Protein AF-A0A8F2JB34-F1 (afdb_monomer)

Radius of gyration: 12.07 Å; Cα contacts (8 Å, |Δi|>4): 86; chains: 1; bounding box: 23×40×28 Å

Foldseek 3Di:
DDDPPPQFPLNVLCVQQVDPDSLCCQDPPNVVVSLVVLVPDDLPPHAQVSLQVNQCSNVVDGDDDPGSVRSSVVSNVVSVVD

Mean predicted aligned error: 5.0 Å

Sequence (82 aa):
MEDGEKRGLLEYLHQEVGCGYLSDLRYRPWSQECHRVIARIKPGAYTLVDWSEAYCCLLGHRESFADVQQARERILQDMAAG

Solvent-accessible surface area (backbone atoms only — not comparable to full-atom values): 4882 Å² total; per-residue (Å²): 134,82,73,89,69,77,72,44,57,52,53,50,47,35,66,74,64,63,58,96,47,72,74,46,43,43,38,84,71,40,30,60,50,44,46,58,52,56,72,70,53,58,51,85,78,50,54,55,63,38,45,41,52,36,38,26,54,46,70,72,50,85,69,89,63,95,44,38,58,59,36,53,52,50,47,49,53,58,63,70,75,109

Structure (mmCIF, N/CA/C/O backbone):
data_AF-A0A8F2JB34-F1
#
_entry.id   AF-A0A8F2JB34-F1
#
loop_
_atom_site.group_PDB
_atom_site.id
_atom_site.type_symbol
_atom_site.label_atom_id
_atom_site.label_alt_id
_atom_site.label_comp_id
_atom_site.label_asym_id
_atom_site.label_entity_id
_atom_site.label_seq_id
_atom_site.pdbx_PDB_ins_code
_atom_site.Cartn_x
_atom_site.Cartn_y
_atom_site.Cartn_z
_atom_site.occupancy
_atom_site.B_iso_or_equiv
_atom_site.auth_seq_id
_atom_site.auth_comp_id
_atom_site.auth_asym_id
_atom_site.auth_atom_id
_atom_site.pdbx_PDB_model_num
ATOM 1 N N . MET A 1 1 ? -3.686 -30.617 4.074 1.00 38.94 1 MET A N 1
ATOM 2 C CA . MET A 1 1 ? -4.618 -29.591 3.568 1.00 38.94 1 MET A CA 1
ATOM 3 C C . MET A 1 1 ? -4.398 -28.426 4.490 1.00 38.94 1 MET A C 1
ATOM 5 O O . MET A 1 1 ? -4.941 -28.428 5.583 1.00 38.94 1 MET A O 1
ATOM 9 N N . GLU A 1 2 ? -3.419 -27.605 4.136 1.00 41.56 2 GLU A N 1
ATOM 10 C CA . GLU A 1 2 ? -2.964 -26.515 4.990 1.00 41.56 2 GLU A CA 1
ATOM 11 C C . GLU A 1 2 ? -4.036 -25.428 4.990 1.00 41.56 2 GLU A C 1
ATOM 13 O O . GLU A 1 2 ? -4.685 -25.172 3.972 1.00 41.56 2 GLU A O 1
ATOM 18 N N . ASP A 1 3 ? -4.297 -24.947 6.198 1.00 39.91 3 ASP A N 1
ATOM 19 C CA . ASP A 1 3 ? -5.274 -23.961 6.612 1.00 39.91 3 ASP A CA 1
ATOM 20 C C . ASP A 1 3 ? -5.447 -22.830 5.598 1.00 39.91 3 ASP A C 1
ATOM 22 O O . ASP A 1 3 ? -4.505 -22.426 4.926 1.00 39.91 3 ASP A O 1
ATOM 26 N N . GLY A 1 4 ? -6.671 -22.307 5.493 1.00 38.41 4 GLY A N 1
ATOM 27 C CA . GLY A 1 4 ? -6.987 -21.147 4.666 1.00 38.41 4 GLY A CA 1
ATOM 28 C C . GLY A 1 4 ? -6.189 -19.920 5.102 1.00 38.41 4 GLY A C 1
ATOM 29 O O . GLY A 1 4 ? -6.704 -19.083 5.844 1.00 38.41 4 GLY A O 1
ATOM 30 N N . GLU A 1 5 ? -4.943 -19.830 4.638 1.00 44.19 5 GLU A N 1
ATOM 31 C CA . GLU A 1 5 ? -4.072 -18.677 4.768 1.00 44.19 5 GLU A CA 1
ATOM 32 C C . GLU A 1 5 ? -4.865 -17.484 4.258 1.00 44.19 5 GLU A C 1
ATOM 34 O O . GLU A 1 5 ? -5.321 -17.434 3.109 1.00 44.19 5 GLU A O 1
ATOM 39 N N . LYS A 1 6 ? -5.115 -16.535 5.160 1.00 51.97 6 LYS A N 1
ATOM 40 C CA . LYS A 1 6 ? -5.572 -15.209 4.776 1.00 51.97 6 LYS A CA 1
ATOM 41 C C . LYS A 1 6 ? -4.490 -14.658 3.857 1.00 51.97 6 LYS A C 1
ATOM 43 O O . LYS A 1 6 ? -3.506 -14.133 4.360 1.00 51.97 6 LYS A O 1
ATOM 48 N N . ARG A 1 7 ? -4.666 -14.834 2.545 1.00 66.62 7 ARG A N 1
ATOM 49 C CA . ARG A 1 7 ? -3.752 -14.314 1.529 1.00 66.62 7 ARG A CA 1
ATOM 50 C C . ARG A 1 7 ? -3.463 -12.860 1.862 1.00 66.62 7 ARG A C 1
ATOM 52 O O . ARG A 1 7 ? -4.400 -12.055 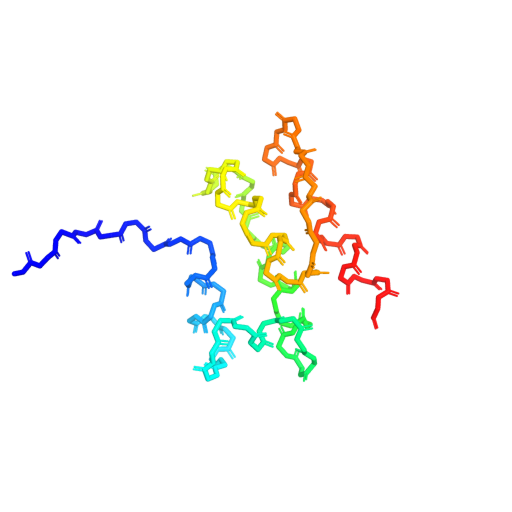1.902 1.00 66.62 7 ARG A O 1
ATOM 59 N N . GLY A 1 8 ? -2.203 -12.559 2.160 1.00 86.31 8 GLY A N 1
ATOM 60 C CA . GLY A 1 8 ? -1.786 -11.216 2.549 1.00 86.31 8 GLY A CA 1
ATOM 61 C C . GLY A 1 8 ? -2.060 -10.225 1.419 1.00 86.31 8 GLY A C 1
ATOM 62 O O . GLY A 1 8 ? -2.239 -10.613 0.259 1.00 86.31 8 GLY A O 1
ATOM 63 N N . LEU A 1 9 ? -2.068 -8.926 1.723 1.00 91.94 9 LEU A N 1
ATOM 64 C CA . LEU A 1 9 ? -2.270 -7.890 0.697 1.00 91.94 9 LEU A CA 1
ATOM 65 C C . LEU A 1 9 ? -1.296 -8.061 -0.483 1.00 91.94 9 LEU A C 1
ATOM 67 O O . LEU A 1 9 ? -1.682 -7.909 -1.639 1.00 91.94 9 LEU A O 1
ATOM 71 N N . LEU A 1 10 ? -0.047 -8.429 -0.197 1.00 91.88 10 LEU A N 1
ATOM 72 C CA . LEU A 1 10 ? 0.978 -8.667 -1.210 1.00 91.88 10 LEU A CA 1
ATOM 73 C C . LEU A 1 10 ? 0.663 -9.837 -2.141 1.00 91.88 10 LEU A C 1
ATOM 75 O O . LEU A 1 10 ? 0.850 -9.719 -3.350 1.00 91.88 10 LEU A O 1
ATOM 79 N N . GLU A 1 11 ? 0.155 -10.940 -1.602 1.00 91.31 11 GLU A N 1
ATOM 80 C CA . GLU A 1 11 ? -0.236 -12.096 -2.409 1.00 91.31 11 GLU A CA 1
ATOM 81 C C . GLU A 1 11 ? -1.442 -11.782 -3.287 1.00 91.31 11 GLU A C 1
ATOM 83 O O . GLU A 1 11 ? -1.477 -12.180 -4.450 1.00 91.31 11 GLU A O 1
ATOM 88 N N . TYR A 1 12 ? -2.406 -11.021 -2.757 1.00 92.44 12 TYR A N 1
ATOM 89 C CA . TYR A 1 12 ? -3.526 -10.528 -3.551 1.00 92.44 12 TYR A CA 1
ATOM 90 C C . TYR A 1 12 ? -3.037 -9.654 -4.711 1.00 92.44 12 TYR A C 1
ATOM 92 O O . TYR A 1 12 ? -3.403 -9.904 -5.855 1.00 92.44 12 TYR A O 1
ATOM 100 N N . LEU A 1 13 ? -2.156 -8.682 -4.450 1.00 92.38 13 LEU A N 1
ATOM 101 C CA . LEU A 1 13 ? -1.592 -7.833 -5.504 1.00 92.38 13 LEU A CA 1
ATOM 102 C C . LEU A 1 13 ? -0.840 -8.653 -6.555 1.00 92.38 13 LEU A C 1
ATOM 104 O O . LEU A 1 13 ? -1.053 -8.452 -7.747 1.00 92.38 13 LEU A O 1
ATOM 108 N N . HIS A 1 14 ? -0.010 -9.604 -6.129 1.00 92.38 14 HIS A N 1
ATOM 109 C CA . HIS A 1 14 ? 0.707 -10.511 -7.023 1.00 92.38 14 HIS A CA 1
ATOM 110 C C . HIS A 1 14 ? -0.222 -11.329 -7.913 1.00 92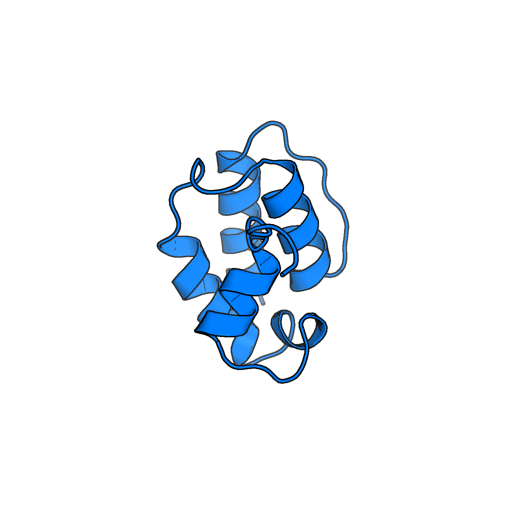.38 14 HIS A C 1
ATOM 112 O O . HIS A 1 14 ? 0.009 -11.415 -9.119 1.00 92.38 14 HIS A O 1
ATOM 118 N N . GLN A 1 15 ? -1.295 -11.872 -7.341 1.00 91.12 15 GLN A N 1
ATOM 119 C CA . GLN A 1 15 ? -2.284 -12.626 -8.096 1.00 91.12 15 GLN A CA 1
ATOM 120 C C . GLN A 1 15 ? -3.027 -11.743 -9.110 1.00 91.12 15 GLN A C 1
ATOM 122 O O . GLN A 1 15 ? -3.257 -12.181 -10.235 1.00 91.12 15 GLN A O 1
ATOM 127 N N . GLU A 1 16 ? -3.379 -10.511 -8.735 1.00 91.81 16 GLU A N 1
ATOM 128 C CA . GLU A 1 16 ? -4.119 -9.591 -9.607 1.00 91.81 16 GLU A CA 1
ATOM 129 C C . GLU A 1 16 ? -3.263 -9.059 -10.763 1.00 91.81 16 GLU A C 1
ATOM 131 O O . GLU A 1 16 ? -3.758 -8.927 -11.881 1.00 91.81 16 GLU A O 1
ATOM 136 N N . VAL A 1 17 ? -1.981 -8.757 -10.522 1.00 90.50 17 VAL A N 1
ATOM 137 C CA . VAL A 1 17 ? -1.088 -8.202 -11.557 1.00 90.50 17 VAL A CA 1
ATOM 138 C C . VAL A 1 17 ? -0.363 -9.268 -12.384 1.00 90.50 17 VAL A C 1
ATOM 140 O O . VAL A 1 17 ? 0.165 -8.953 -13.452 1.00 90.50 17 VAL A O 1
ATOM 143 N N . GLY A 1 18 ? -0.304 -10.512 -11.898 1.00 88.88 18 GLY A N 1
ATOM 144 C CA . GLY A 1 18 ? 0.296 -11.652 -12.596 1.00 88.88 18 GLY A CA 1
ATOM 145 C C . GLY A 1 18 ? 1.813 -11.561 -12.805 1.00 88.88 18 GLY A C 1
ATOM 146 O O . GLY A 1 18 ? 2.312 -12.027 -13.829 1.00 88.88 18 GLY A O 1
ATOM 147 N N . CYS A 1 19 ? 2.557 -10.926 -11.891 1.00 87.81 19 CYS A N 1
ATOM 148 C CA . CYS A 1 19 ? 4.024 -10.875 -11.968 1.00 87.81 19 CYS A CA 1
ATOM 149 C C . CYS A 1 19 ? 4.673 -12.211 -11.562 1.00 87.81 19 CYS A C 1
ATOM 151 O O . CYS A 1 19 ? 4.015 -13.076 -10.998 1.00 87.81 19 CYS A O 1
ATOM 153 N N . GLY A 1 20 ? 5.965 -12.401 -11.862 1.00 85.88 20 GLY A N 1
ATOM 154 C CA . GLY A 1 20 ? 6.673 -13.652 -11.556 1.00 85.88 20 GLY A CA 1
ATOM 155 C C . GLY A 1 20 ? 7.024 -13.798 -10.074 1.00 85.88 20 GLY A C 1
ATOM 156 O O . GLY A 1 20 ? 6.920 -14.888 -9.519 1.00 85.88 20 GLY A O 1
ATOM 157 N N . TYR A 1 21 ? 7.393 -12.691 -9.425 1.00 88.12 21 TYR A N 1
ATOM 158 C CA . TYR A 1 21 ? 7.767 -12.652 -8.012 1.00 88.12 21 TYR A CA 1
ATOM 159 C C . TYR A 1 21 ? 7.113 -11.472 -7.285 1.00 88.12 21 TYR A C 1
ATOM 161 O O . TYR A 1 21 ? 6.855 -10.429 -7.882 1.00 88.12 21 TYR A O 1
ATOM 169 N N . LEU A 1 22 ? 6.914 -11.582 -5.965 1.00 88.31 22 LEU A N 1
ATOM 170 C CA . LEU A 1 22 ? 6.415 -10.470 -5.133 1.00 88.31 22 LEU A CA 1
ATOM 171 C C . LEU A 1 22 ? 7.315 -9.230 -5.232 1.00 88.31 22 LEU A C 1
ATOM 173 O O . LEU A 1 22 ? 6.835 -8.104 -5.308 1.00 88.31 22 LEU A O 1
ATOM 177 N N . SER A 1 23 ? 8.629 -9.436 -5.314 1.00 87.75 23 SER A N 1
ATOM 178 C CA . SER A 1 23 ? 9.598 -8.355 -5.498 1.00 87.75 23 SER A CA 1
ATOM 179 C C . SER A 1 23 ? 9.427 -7.603 -6.819 1.00 87.75 23 SER A C 1
ATOM 181 O O . SER A 1 23 ? 9.902 -6.476 -6.909 1.00 87.75 23 SER A O 1
ATOM 183 N N . ASP A 1 24 ? 8.755 -8.178 -7.825 1.00 90.88 24 ASP A N 1
ATOM 184 C CA . ASP A 1 24 ? 8.504 -7.503 -9.103 1.00 90.88 24 ASP A CA 1
ATOM 185 C C . ASP A 1 24 ? 7.433 -6.412 -8.993 1.00 90.88 24 ASP A C 1
ATOM 187 O O . ASP A 1 24 ? 7.414 -5.488 -9.806 1.00 90.88 24 ASP A O 1
ATOM 191 N N . LEU A 1 25 ? 6.586 -6.459 -7.956 1.00 90.50 25 LEU A N 1
ATOM 192 C CA . LEU A 1 25 ? 5.493 -5.502 -7.736 1.00 90.50 25 LEU A CA 1
ATOM 193 C C . LEU A 1 25 ? 5.972 -4.046 -7.638 1.00 90.50 25 LEU A C 1
ATOM 195 O O . LEU A 1 25 ? 5.208 -3.120 -7.911 1.00 90.50 25 LEU A O 1
ATOM 199 N N . ARG A 1 26 ? 7.239 -3.838 -7.263 1.00 91.00 26 ARG A N 1
ATOM 200 C CA . ARG A 1 26 ? 7.871 -2.514 -7.184 1.00 91.00 26 ARG A CA 1
ATOM 201 C C . ARG A 1 26 ? 8.264 -1.934 -8.543 1.00 91.00 26 ARG A C 1
ATOM 203 O O . ARG A 1 26 ? 8.446 -0.725 -8.665 1.00 91.00 26 ARG A O 1
ATOM 210 N N . TYR A 1 27 ? 8.443 -2.775 -9.560 1.00 90.1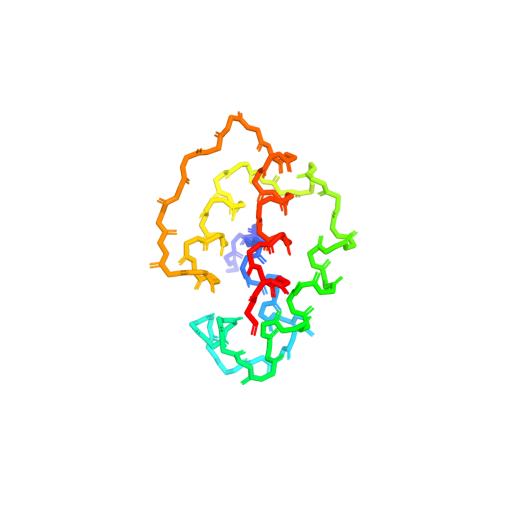2 27 TYR A N 1
ATOM 211 C CA . TYR A 1 27 ? 8.957 -2.362 -10.862 1.00 90.12 27 TYR A CA 1
ATOM 212 C C . TYR A 1 27 ? 7.818 -2.107 -11.851 1.00 90.12 27 TYR A C 1
ATOM 214 O O . TYR A 1 27 ? 6.726 -2.670 -11.760 1.00 90.12 27 TYR A O 1
ATOM 222 N N . ARG A 1 28 ? 8.072 -1.238 -12.835 1.00 86.75 28 ARG A N 1
ATOM 223 C CA . ARG A 1 28 ? 7.165 -1.069 -13.976 1.00 86.75 28 ARG A CA 1
ATOM 224 C C . ARG A 1 28 ? 7.206 -2.340 -14.846 1.00 86.75 28 ARG A C 1
ATOM 226 O O . ARG A 1 28 ? 8.290 -2.890 -15.029 1.00 86.75 28 ARG A O 1
ATOM 233 N N . PRO A 1 29 ? 6.072 -2.768 -15.428 1.00 90.06 29 PRO A N 1
ATOM 234 C CA . PRO A 1 29 ? 4.763 -2.103 -15.412 1.00 90.06 29 PRO A CA 1
ATOM 235 C C . PRO A 1 29 ? 3.895 -2.427 -14.184 1.00 90.06 29 PRO A C 1
ATOM 237 O O . PRO A 1 29 ? 2.919 -1.721 -13.942 1.00 90.06 29 PRO A O 1
ATOM 240 N N . TRP A 1 30 ? 4.243 -3.446 -13.396 1.00 92.69 30 TRP A N 1
ATOM 241 C CA . TRP A 1 30 ? 3.392 -3.975 -12.323 1.00 92.69 30 TRP A CA 1
ATOM 242 C C . TRP A 1 30 ? 3.065 -2.954 -11.240 1.00 92.69 30 TRP A C 1
ATOM 244 O O . TRP A 1 30 ? 1.931 -2.918 -10.778 1.00 92.69 30 TRP A O 1
ATOM 254 N N . SER A 1 31 ? 3.989 -2.051 -10.907 1.00 91.00 31 SER A N 1
ATOM 255 C CA . SER A 1 31 ? 3.725 -0.990 -9.929 1.00 91.00 31 SER A CA 1
ATOM 256 C C . SER A 1 31 ? 2.558 -0.070 -10.325 1.00 91.00 31 SER A C 1
ATOM 258 O O . SER A 1 31 ? 1.802 0.364 -9.456 1.00 91.00 31 SER A O 1
ATOM 260 N N . GLN A 1 32 ? 2.336 0.185 -11.625 1.00 91.00 32 GLN A N 1
ATOM 261 C CA . GLN A 1 32 ? 1.156 0.943 -12.085 1.00 91.00 32 GLN A CA 1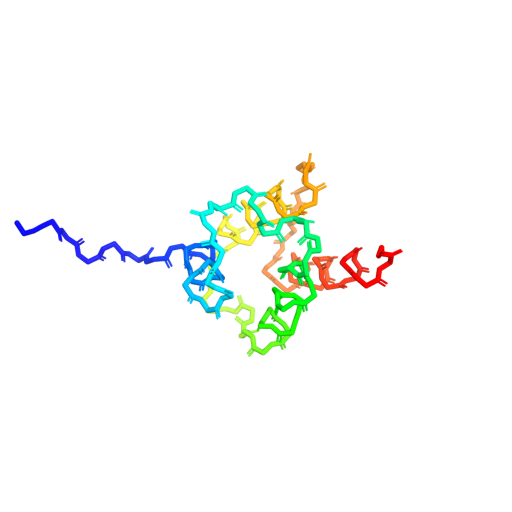
ATOM 262 C C . GLN A 1 32 ? -0.137 0.181 -11.826 1.00 91.00 32 GLN A C 1
ATOM 264 O O . GLN A 1 32 ? -1.137 0.771 -11.415 1.00 91.00 32 GLN A O 1
ATOM 269 N N . GLU A 1 33 ? -0.122 -1.124 -12.078 1.00 92.69 33 GLU A N 1
ATOM 270 C CA . GLU A 1 33 ? -1.302 -1.955 -11.897 1.00 92.69 33 GLU A CA 1
ATOM 271 C C . GLU A 1 33 ? -1.601 -2.150 -10.407 1.00 92.69 33 GLU A C 1
ATOM 273 O O . GLU A 1 33 ? -2.740 -1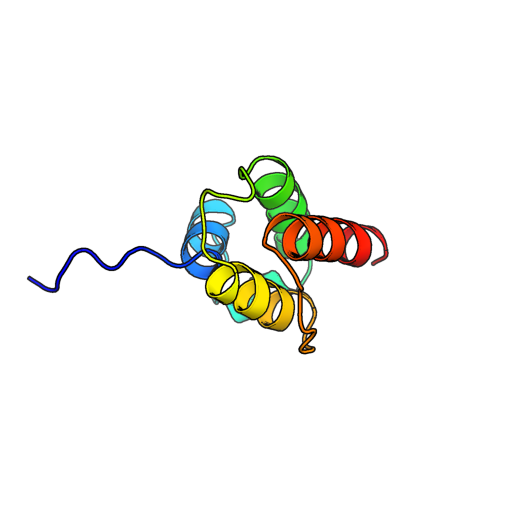.955 -9.986 1.00 92.69 33 GLU A O 1
ATOM 278 N N . CYS A 1 34 ? -0.571 -2.353 -9.580 1.00 93.12 34 CYS A N 1
ATOM 279 C CA . CYS A 1 34 ? -0.671 -2.326 -8.122 1.00 93.12 34 CYS A CA 1
ATOM 280 C C . CYS A 1 34 ? -1.341 -1.042 -7.626 1.00 93.12 34 CYS A C 1
ATOM 282 O O . CYS A 1 34 ? -2.291 -1.118 -6.853 1.00 93.12 34 CYS A O 1
ATOM 284 N N . HIS A 1 35 ? -0.920 0.134 -8.104 1.00 93.25 35 HIS A N 1
ATOM 285 C CA . HIS A 1 35 ? -1.547 1.402 -7.724 1.00 93.25 35 HIS A CA 1
ATOM 286 C C . HIS A 1 35 ? -3.058 1.414 -8.034 1.00 93.25 35 HIS A C 1
ATOM 288 O O . HIS A 1 35 ? -3.869 1.803 -7.190 1.00 93.25 35 HIS A O 1
ATOM 294 N N . ARG A 1 36 ? -3.471 0.934 -9.217 1.00 92.62 36 ARG A N 1
ATOM 295 C CA . ARG A 1 36 ? -4.897 0.843 -9.589 1.00 92.62 36 ARG A CA 1
ATOM 296 C C . ARG A 1 36 ? -5.668 -0.141 -8.714 1.00 92.62 36 ARG A C 1
ATOM 298 O O . ARG A 1 36 ? -6.797 0.159 -8.324 1.00 92.62 36 ARG A O 1
ATOM 305 N N . VAL A 1 37 ? -5.081 -1.295 -8.409 1.00 93.94 37 VAL A N 1
ATOM 306 C CA . VAL A 1 37 ? -5.699 -2.309 -7.547 1.00 93.94 37 VAL A CA 1
ATOM 307 C C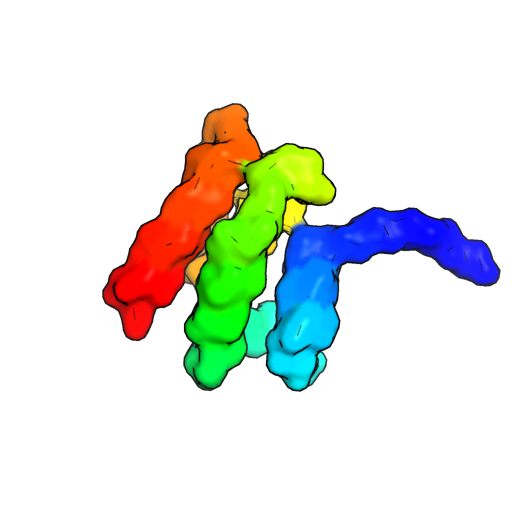 . VAL A 1 37 ? -5.856 -1.755 -6.128 1.00 93.94 37 VAL A C 1
ATOM 309 O O . VAL A 1 37 ? -6.970 -1.721 -5.608 1.00 93.94 37 VAL A O 1
ATOM 312 N N . ILE A 1 38 ? -4.795 -1.197 -5.541 1.00 94.06 38 ILE A N 1
ATOM 313 C CA . ILE A 1 38 ? -4.785 -0.603 -4.192 1.00 94.06 38 ILE A CA 1
ATOM 314 C C . ILE A 1 38 ? -5.806 0.531 -4.053 1.00 94.06 38 ILE A C 1
ATOM 316 O O . ILE A 1 38 ? -6.499 0.635 -3.034 1.00 94.06 38 ILE A O 1
ATOM 320 N N . ALA A 1 39 ? -5.972 1.350 -5.094 1.00 93.19 39 ALA A N 1
ATOM 321 C CA . ALA A 1 39 ? -6.974 2.410 -5.110 1.00 93.19 39 ALA A CA 1
ATOM 322 C C . ALA A 1 39 ? -8.407 1.868 -4.954 1.00 93.19 39 ALA A C 1
ATOM 324 O O . ALA A 1 39 ? -9.269 2.569 -4.423 1.00 93.19 39 ALA A O 1
ATO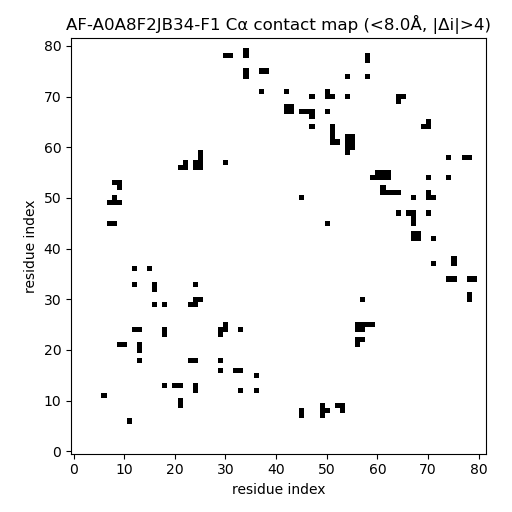M 325 N N . ARG A 1 40 ? -8.669 0.614 -5.342 1.00 93.81 40 ARG A N 1
ATOM 326 C CA . ARG A 1 40 ? -9.986 -0.040 -5.246 1.00 93.81 40 ARG A CA 1
ATOM 327 C C . ARG A 1 40 ? -10.179 -0.838 -3.954 1.00 93.81 40 ARG A C 1
ATOM 329 O O . ARG A 1 40 ? -11.321 -1.108 -3.581 1.00 93.81 40 ARG A O 1
ATOM 336 N N . ILE A 1 41 ? -9.099 -1.198 -3.264 1.00 92.94 41 ILE A N 1
ATOM 337 C CA . ILE A 1 41 ? -9.156 -1.929 -1.994 1.00 92.94 41 ILE A CA 1
ATOM 338 C C . ILE A 1 41 ? -9.703 -1.009 -0.895 1.00 92.94 41 ILE A C 1
ATOM 340 O O . ILE A 1 41 ? -9.276 0.137 -0.740 1.00 92.94 41 ILE A O 1
ATOM 344 N N . LYS A 1 42 ? -10.649 -1.515 -0.096 1.00 89.94 42 LYS A N 1
ATOM 345 C CA . LYS A 1 42 ? -11.118 -0.812 1.107 1.00 89.94 42 LYS A CA 1
ATOM 346 C C . LYS A 1 42 ? -10.022 -0.851 2.182 1.00 89.94 42 LYS A C 1
ATOM 348 O O . LYS A 1 42 ? -9.509 -1.938 2.432 1.00 89.94 42 LYS A O 1
ATOM 353 N N . PRO A 1 43 ? -9.718 0.256 2.888 1.00 85.81 43 PRO A N 1
ATOM 354 C CA . PRO A 1 43 ? -8.666 0.281 3.912 1.00 85.81 43 PRO A CA 1
ATOM 355 C C . PRO A 1 43 ? -8.779 -0.851 4.948 1.00 85.81 43 PRO A C 1
ATOM 357 O O . PRO A 1 43 ? -7.787 -1.491 5.270 1.00 85.81 43 PRO A O 1
ATOM 360 N N . GLY A 1 44 ? -9.999 -1.159 5.404 1.00 89.50 44 GLY A N 1
ATOM 361 C CA . GLY A 1 44 ? -10.263 -2.225 6.379 1.00 89.50 44 GLY A CA 1
ATOM 362 C C . GLY A 1 44 ? -10.344 -3.651 5.816 1.00 89.50 44 GLY A C 1
ATOM 363 O O . GLY A 1 44 ? -10.758 -4.546 6.544 1.00 89.50 44 GLY A O 1
ATOM 364 N N . ALA A 1 45 ? -10.021 -3.876 4.537 1.00 90.69 45 ALA A N 1
ATOM 365 C CA . ALA A 1 45 ? -9.980 -5.225 3.959 1.00 90.69 45 ALA A CA 1
ATOM 366 C C . ALA A 1 45 ? -8.764 -6.034 4.441 1.00 90.69 45 ALA A C 1
ATOM 368 O O . ALA A 1 45 ? -8.830 -7.258 4.507 1.00 90.69 45 ALA A O 1
ATOM 369 N N . TYR A 1 46 ? -7.685 -5.335 4.798 1.00 93.00 46 TYR A N 1
ATOM 370 C CA . TYR A 1 46 ? -6.430 -5.901 5.281 1.00 93.00 46 TYR A CA 1
ATOM 371 C C . TYR A 1 46 ? -6.001 -5.207 6.570 1.00 93.00 46 TYR A C 1
ATOM 373 O O . TYR A 1 46 ? -6.469 -4.108 6.887 1.00 93.00 46 TYR A O 1
ATOM 381 N N . THR A 1 47 ? -5.131 -5.858 7.337 1.00 93.19 47 THR A N 1
ATOM 382 C CA . THR A 1 47 ? -4.643 -5.301 8.599 1.00 93.19 47 THR A CA 1
ATOM 383 C C . THR A 1 47 ? -3.579 -4.233 8.359 1.00 93.19 47 THR A C 1
ATOM 385 O O . THR A 1 47 ? -2.981 -4.146 7.289 1.00 93.19 47 THR A O 1
ATOM 388 N N . LEU A 1 48 ? -3.300 -3.415 9.374 1.00 93.62 48 LEU A N 1
ATOM 389 C CA . LEU A 1 48 ? -2.218 -2.429 9.305 1.00 93.62 48 LEU A CA 1
ATOM 390 C C . LEU A 1 48 ? -0.850 -3.072 9.040 1.00 93.62 48 LEU A C 1
ATOM 392 O O . LEU A 1 48 ? -0.013 -2.474 8.365 1.00 93.62 48 LEU A O 1
ATOM 396 N N . VAL A 1 49 ? -0.642 -4.290 9.546 1.00 91.88 49 VAL A N 1
ATOM 397 C CA . VAL A 1 49 ? 0.573 -5.074 9.300 1.00 91.88 49 VAL A CA 1
ATOM 398 C C . VAL A 1 49 ? 0.695 -5.390 7.811 1.00 91.88 49 VAL A C 1
ATOM 400 O O . VAL A 1 49 ? 1.703 -5.024 7.215 1.00 91.88 49 VAL A O 1
ATOM 403 N N . ASP A 1 50 ? -0.363 -5.923 7.189 1.00 93.19 50 ASP A N 1
ATOM 404 C CA . ASP A 1 50 ? -0.387 -6.224 5.748 1.00 93.19 50 ASP A CA 1
ATOM 405 C C . ASP A 1 50 ? -0.073 -4.987 4.894 1.00 93.19 50 ASP A C 1
ATOM 407 O O . ASP A 1 50 ? 0.714 -5.046 3.949 1.00 93.19 50 ASP A O 1
ATOM 411 N N . TRP A 1 51 ? -0.680 -3.845 5.231 1.00 94.31 51 TRP A N 1
ATOM 412 C CA . TRP A 1 51 ? -0.432 -2.579 4.542 1.00 94.31 51 TRP A CA 1
ATOM 413 C C . TRP A 1 51 ? 1.014 -2.098 4.706 1.00 94.31 51 TRP A C 1
ATOM 415 O O . TRP A 1 51 ? 1.609 -1.604 3.748 1.00 94.31 51 TRP A O 1
ATOM 425 N N . SER A 1 52 ? 1.594 -2.264 5.894 1.00 92.94 52 SER A N 1
ATOM 426 C CA . SER A 1 52 ? 2.975 -1.855 6.176 1.00 92.94 52 SER A CA 1
ATOM 427 C C . SER A 1 52 ? 3.989 -2.744 5.451 1.00 92.94 52 SER A C 1
ATOM 429 O O . SER A 1 52 ? 4.988 -2.256 4.918 1.00 92.94 52 SER A O 1
ATOM 431 N N . GLU A 1 53 ? 3.726 -4.049 5.381 1.00 91.50 53 GLU A N 1
ATOM 432 C CA . GLU A 1 53 ? 4.532 -4.985 4.596 1.00 91.50 53 GLU A CA 1
ATOM 433 C C . GLU A 1 53 ? 4.425 -4.691 3.099 1.00 91.50 53 GLU A C 1
ATOM 435 O O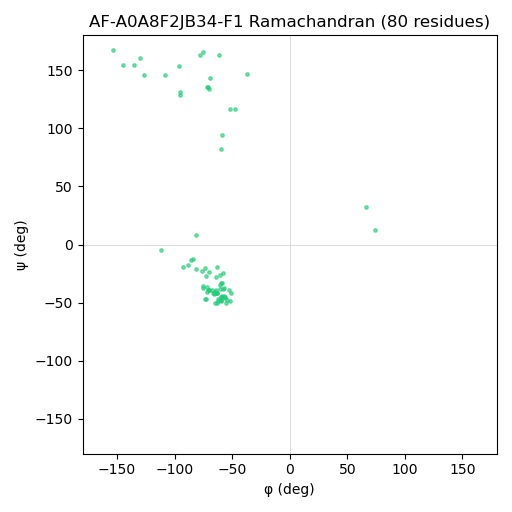 . GLU A 1 53 ? 5.447 -4.640 2.407 1.00 91.50 53 GLU A O 1
ATOM 440 N N . ALA A 1 54 ? 3.213 -4.410 2.608 1.00 92.31 54 ALA A N 1
ATOM 441 C CA . ALA A 1 54 ? 2.998 -4.019 1.222 1.00 92.31 54 ALA A CA 1
ATOM 442 C C . ALA A 1 54 ? 3.763 -2.742 0.863 1.00 92.31 54 ALA A C 1
ATOM 444 O O . ALA A 1 54 ? 4.458 -2.716 -0.151 1.00 92.31 54 ALA A O 1
ATOM 445 N N . TYR A 1 55 ? 3.714 -1.722 1.722 1.00 93.56 55 TYR A N 1
ATOM 446 C CA . TYR A 1 55 ? 4.503 -0.501 1.563 1.00 93.56 55 TYR A CA 1
ATOM 447 C C . TYR A 1 55 ? 6.002 -0.804 1.434 1.00 93.56 55 TYR A C 1
ATOM 449 O O . TYR A 1 55 ? 6.650 -0.381 0.474 1.00 93.56 55 TYR A O 1
ATOM 457 N N . CYS A 1 56 ? 6.542 -1.613 2.351 1.00 92.19 56 CYS A N 1
ATOM 458 C CA . CYS A 1 56 ? 7.954 -1.984 2.343 1.00 92.19 56 CYS A CA 1
ATOM 459 C C . CYS A 1 56 ? 8.370 -2.730 1.073 1.00 92.19 56 CYS A C 1
ATOM 461 O O . CYS A 1 56 ? 9.469 -2.513 0.563 1.00 92.19 56 CYS A O 1
ATOM 463 N N . CYS A 1 57 ? 7.512 -3.606 0.559 1.00 90.62 57 CYS A N 1
ATOM 464 C CA . CYS A 1 57 ? 7.789 -4.363 -0.654 1.00 90.62 57 CYS A CA 1
ATOM 465 C C . CYS A 1 57 ? 7.716 -3.478 -1.909 1.00 90.62 57 CYS A C 1
ATOM 467 O O . CYS A 1 57 ? 8.634 -3.491 -2.730 1.00 90.62 57 CYS A O 1
ATOM 469 N N . LEU A 1 58 ? 6.659 -2.668 -2.031 1.00 91.75 58 LEU A N 1
ATOM 470 C CA . LEU A 1 58 ? 6.397 -1.830 -3.203 1.00 91.75 58 LEU A CA 1
ATOM 471 C C . LEU A 1 58 ? 7.389 -0.670 -3.326 1.00 91.75 58 LEU A C 1
ATOM 473 O O . LEU A 1 58 ? 7.823 -0.346 -4.428 1.00 91.75 58 LEU A O 1
ATOM 477 N N . LEU A 1 59 ? 7.765 -0.051 -2.206 1.00 91.00 59 LEU A N 1
ATOM 478 C CA . LEU A 1 59 ? 8.572 1.174 -2.190 1.00 91.00 59 LEU A CA 1
ATOM 479 C C . LEU A 1 59 ? 9.982 0.956 -1.629 1.00 91.00 59 LEU A C 1
ATOM 481 O O . LEU A 1 59 ? 10.818 1.858 -1.666 1.00 91.00 59 LEU A O 1
ATOM 485 N N . GLY A 1 60 ? 10.291 -0.250 -1.147 1.00 89.62 60 GLY A N 1
ATOM 486 C CA . GLY A 1 60 ? 11.639 -0.653 -0.740 1.00 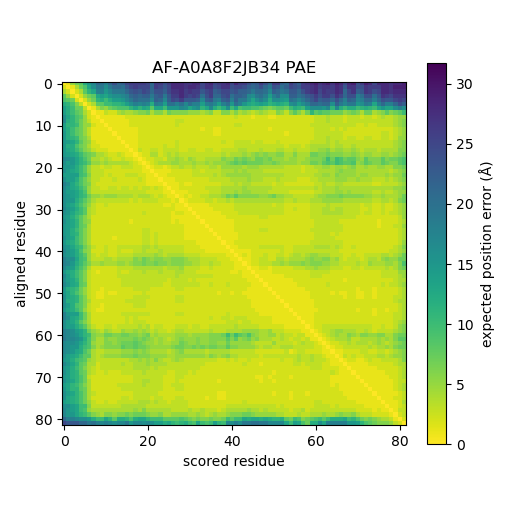89.62 60 GLY A CA 1
ATOM 487 C C . GLY A 1 60 ? 12.134 -0.056 0.579 1.00 89.62 60 GLY A C 1
ATOM 488 O O . GLY A 1 60 ? 13.326 -0.154 0.864 1.00 89.62 60 GLY A O 1
ATOM 489 N N . HIS A 1 61 ? 11.263 0.563 1.374 1.00 88.69 61 HIS A N 1
ATOM 490 C CA . HIS A 1 61 ? 11.615 1.144 2.669 1.00 88.69 61 HIS A CA 1
ATOM 491 C C . HIS A 1 61 ? 10.471 0.987 3.674 1.00 88.69 61 HIS A C 1
ATOM 493 O O . HIS A 1 61 ? 9.315 0.842 3.293 1.00 88.69 61 HIS A O 1
ATOM 499 N N . ARG A 1 62 ? 10.795 0.980 4.970 1.00 87.44 62 ARG A N 1
ATOM 500 C CA . ARG A 1 62 ? 9.803 0.812 6.040 1.00 87.44 62 ARG A CA 1
ATOM 501 C C . ARG A 1 62 ? 9.356 2.168 6.562 1.00 87.44 62 ARG A C 1
ATOM 503 O O . ARG A 1 62 ? 10.194 2.986 6.926 1.00 87.44 62 ARG A O 1
ATOM 510 N N . GLU A 1 63 ? 8.048 2.345 6.663 1.00 88.56 63 GLU A N 1
ATOM 511 C CA . GLU A 1 63 ? 7.411 3.461 7.355 1.00 88.56 63 GLU A CA 1
ATOM 512 C C . GLU A 1 63 ? 6.405 2.894 8.366 1.00 88.56 63 GLU A C 1
ATOM 514 O O . GLU A 1 63 ? 5.819 1.831 8.145 1.00 88.56 63 GLU A O 1
ATOM 519 N N . SER A 1 64 ? 6.259 3.572 9.504 1.00 86.75 64 SER A N 1
ATOM 520 C CA . SER A 1 64 ? 5.269 3.225 10.523 1.00 86.75 64 SER A CA 1
ATOM 521 C C . SER A 1 64 ? 4.019 4.065 10.316 1.00 86.75 64 SER A C 1
ATOM 523 O O . SER A 1 64 ? 4.094 5.292 10.272 1.00 86.75 64 SER A O 1
ATOM 525 N N . PHE A 1 65 ? 2.870 3.403 10.259 1.00 92.62 65 PHE A N 1
ATOM 526 C CA . PHE A 1 65 ? 1.575 4.044 10.062 1.00 92.62 65 PHE A CA 1
ATOM 527 C C . PHE A 1 65 ? 0.755 4.009 11.351 1.00 92.62 65 PHE A C 1
ATOM 529 O O . PHE A 1 65 ? 0.840 3.053 12.121 1.00 92.62 65 PHE A O 1
ATOM 536 N N . ALA A 1 66 ? -0.043 5.048 11.588 1.00 91.75 66 ALA A N 1
ATOM 537 C CA . ALA A 1 66 ? -0.969 5.101 12.715 1.00 91.75 66 ALA A CA 1
ATOM 538 C C . ALA A 1 66 ? -2.205 4.220 12.472 1.00 91.75 66 ALA A C 1
ATOM 540 O O . ALA A 1 66 ? -2.719 3.596 13.400 1.00 91.75 66 ALA A O 1
ATOM 541 N N . ASP A 1 67 ? -2.668 4.151 11.222 1.00 94.25 67 ASP A N 1
ATOM 542 C CA . ASP A 1 67 ? -3.865 3.418 10.825 1.00 94.25 67 ASP A CA 1
ATOM 543 C C . ASP A 1 67 ? -3.816 2.956 9.355 1.00 94.25 67 ASP A C 1
ATOM 545 O O . ASP A 1 67 ? -2.962 3.362 8.561 1.00 94.25 67 ASP A O 1
ATOM 549 N N . VAL A 1 68 ? -4.749 2.067 8.995 1.00 94.75 68 VAL A N 1
ATOM 550 C CA . VAL A 1 68 ? -4.824 1.442 7.660 1.00 94.75 68 VAL A CA 1
ATOM 551 C C . VAL A 1 68 ? -5.111 2.439 6.540 1.00 94.75 68 VAL A C 1
ATOM 553 O O . VAL A 1 68 ? -4.733 2.206 5.392 1.00 94.75 68 VAL A O 1
ATOM 556 N N . GLN A 1 69 ? -5.799 3.539 6.846 1.00 94.12 69 GLN A N 1
ATOM 557 C CA . GLN A 1 69 ? -6.137 4.550 5.861 1.00 94.12 69 GLN A CA 1
ATOM 558 C C . GLN A 1 69 ? -4.884 5.346 5.498 1.00 94.12 69 GLN A C 1
ATOM 560 O O . GLN A 1 69 ? -4.566 5.456 4.313 1.00 94.12 69 GLN A O 1
ATOM 565 N N . GLN A 1 70 ? -4.125 5.782 6.507 1.00 94.56 70 GLN A N 1
ATOM 566 C CA . GLN A 1 70 ? -2.849 6.463 6.313 1.00 94.56 70 GLN A CA 1
ATOM 567 C C . GLN A 1 70 ? -1.874 5.621 5.477 1.00 94.56 70 GLN A C 1
ATOM 569 O O . GLN A 1 70 ? -1.283 6.135 4.528 1.00 94.56 70 GLN A O 1
ATOM 574 N N . ALA A 1 71 ? -1.745 4.325 5.785 1.00 94.56 71 ALA A N 1
ATOM 575 C CA . ALA A 1 71 ? -0.863 3.422 5.047 1.00 94.56 71 ALA A CA 1
ATOM 576 C C . ALA A 1 71 ? -1.243 3.322 3.561 1.00 94.56 71 ALA A C 1
ATOM 578 O O . ALA A 1 71 ? -0.401 3.490 2.678 1.00 94.56 71 ALA A O 1
ATOM 579 N N . ARG A 1 72 ? -2.533 3.113 3.265 1.00 94.56 72 ARG A N 1
ATOM 580 C CA . ARG A 1 72 ? -3.037 3.044 1.886 1.00 94.56 72 ARG A CA 1
ATOM 581 C C . ARG A 1 72 ? -2.820 4.353 1.127 1.00 94.56 72 ARG A C 1
ATOM 583 O O . ARG A 1 72 ? -2.387 4.321 -0.022 1.00 94.56 72 ARG A O 1
ATOM 590 N N . GLU A 1 73 ? -3.151 5.489 1.738 1.00 93.88 73 GLU A N 1
ATOM 591 C CA . GLU A 1 73 ? -2.999 6.801 1.100 1.00 93.88 73 GLU A CA 1
ATOM 592 C C . GLU A 1 73 ? -1.533 7.105 0.793 1.00 93.88 73 GLU A C 1
ATOM 594 O O . GLU A 1 73 ? -1.228 7.546 -0.315 1.00 93.88 73 GLU A O 1
ATOM 599 N N . ARG A 1 74 ? -0.624 6.789 1.723 1.00 94.25 74 ARG A N 1
ATOM 600 C CA . ARG A 1 74 ? 0.814 6.942 1.502 1.00 94.25 74 ARG A CA 1
ATOM 601 C C . ARG A 1 74 ? 1.297 6.097 0.319 1.00 94.25 74 ARG A C 1
ATOM 603 O O . ARG A 1 74 ? 1.976 6.636 -0.549 1.00 94.25 74 ARG A O 1
ATOM 610 N N . ILE A 1 75 ? 0.922 4.812 0.247 1.00 93.44 75 ILE A N 1
ATOM 611 C CA . ILE A 1 75 ? 1.301 3.947 -0.886 1.00 93.44 75 ILE A CA 1
ATOM 612 C C . ILE A 1 75 ? 0.867 4.583 -2.212 1.00 93.44 75 ILE A C 1
ATOM 614 O O . ILE A 1 75 ? 1.659 4.668 -3.147 1.00 93.44 75 ILE A O 1
ATOM 618 N N . LEU A 1 76 ? -0.383 5.047 -2.298 1.00 93.56 76 LEU A N 1
ATOM 619 C CA . LEU A 1 76 ? -0.916 5.644 -3.523 1.00 93.56 76 LEU A CA 1
ATOM 620 C C . LEU A 1 76 ? -0.166 6.923 -3.920 1.00 93.56 76 LEU A C 1
ATOM 622 O O . LEU A 1 76 ? 0.146 7.106 -5.094 1.00 93.56 76 LEU A O 1
ATOM 626 N N . GLN A 1 77 ? 0.153 7.784 -2.952 1.00 93.19 77 GLN A N 1
ATOM 627 C CA . GLN A 1 77 ? 0.903 9.019 -3.193 1.00 93.19 77 GLN A CA 1
ATOM 628 C C . GLN A 1 77 ? 2.309 8.742 -3.733 1.00 93.19 77 GLN A C 1
ATOM 630 O O . GLN A 1 77 ? 2.695 9.308 -4.757 1.00 93.19 77 GLN A O 1
ATOM 635 N N . ASP A 1 78 ? 3.049 7.840 -3.093 1.00 91.62 78 ASP A N 1
ATOM 636 C CA . ASP A 1 78 ? 4.440 7.566 -3.454 1.00 91.62 78 ASP A CA 1
ATOM 637 C C . ASP A 1 78 ? 4.548 6.812 -4.784 1.00 91.62 78 ASP A C 1
ATOM 639 O O . ASP A 1 78 ? 5.426 7.096 -5.598 1.00 91.62 78 ASP A O 1
ATOM 643 N N . MET A 1 79 ? 3.615 5.895 -5.059 1.00 88.50 79 MET A N 1
ATOM 644 C CA . MET A 1 79 ? 3.558 5.185 -6.342 1.00 88.50 79 MET A CA 1
ATOM 645 C C . MET A 1 79 ? 3.132 6.081 -7.515 1.00 88.50 79 MET A C 1
ATOM 647 O O . MET A 1 79 ? 3.433 5.750 -8.662 1.00 88.50 79 MET A O 1
ATOM 651 N N . ALA A 1 80 ? 2.426 7.186 -7.254 1.00 83.25 80 ALA A N 1
ATOM 652 C CA . ALA A 1 80 ? 2.073 8.181 -8.267 1.00 83.25 80 ALA A CA 1
ATOM 653 C C . ALA A 1 80 ? 3.215 9.176 -8.554 1.00 83.25 80 ALA A C 1
ATOM 655 O O . ALA A 1 80 ? 3.216 9.809 -9.610 1.00 83.25 80 ALA A O 1
ATOM 656 N N . ALA A 1 81 ? 4.171 9.320 -7.630 1.00 72.44 81 ALA A N 1
ATOM 657 C CA . ALA A 1 81 ? 5.297 10.246 -7.746 1.00 72.44 81 ALA A CA 1
ATOM 658 C C . ALA A 1 81 ? 6.493 9.696 -8.555 1.00 72.44 81 ALA A C 1
ATOM 660 O O . ALA A 1 81 ? 7.382 10.472 -8.911 1.00 72.44 81 ALA A O 1
ATOM 661 N N . GLY A 1 82 ? 6.523 8.389 -8.855 1.00 57.12 82 GLY A N 1
ATOM 662 C CA . GLY A 1 82 ? 7.530 7.722 -9.701 1.00 57.12 82 GLY A CA 1
ATOM 663 C C . GLY A 1 82 ? 6.945 7.149 -10.986 1.00 57.12 82 GLY A C 1
ATOM 664 O O . GLY A 1 82 ? 7.679 7.036 -11.993 1.00 57.12 82 GLY A O 1
#

Nearest PDB structures (foldseek):
  8qx8-assembly1_C  TM=3.557E-01  e=7.394E+00  Saccharomyces cerevisiae

pLDDT: mean 86.81, std 13.69, range [38.41, 94.75]

Secondary structure (DSSP, 8-state):
--------HHHHHHHHHT-SSGGGGGSTTHHHHHHHHHHHS-GGGS-HHHHHHHHHHHHSS----SSHHHHHHHHHHHHHH-